Protein AF-A0A4Q3U4L2-F1 (afdb_monomer_lite)

Foldseek 3Di:
DDDDPDDDDPDLDFAWDWDWDWDDDPPDTDTDIDIDGRHDQQDKDKAWPPPDADEAEDQFKGKTWIFIDSDDFPWKFKDWANHTPDTFDDPRTIDIDTCNPPDFAKTWIKMWTHDPNDIDIDDIHIYGHDNDDPPPPDPDPPPDDDDD

Secondary structure (DSSP, 8-state):
-PPPP-PPP----SEEEEEEEEEEETTEEEEEEEEEEE--TT--EEEEEESPSSEEEESS-EEEEEEEESS--SEEEEEETTEEEE---SSSEEEEE--SSSPSEEEEEEEEEEETTEEEEPPPEEEEE--PPP--------S-----

Sequence (1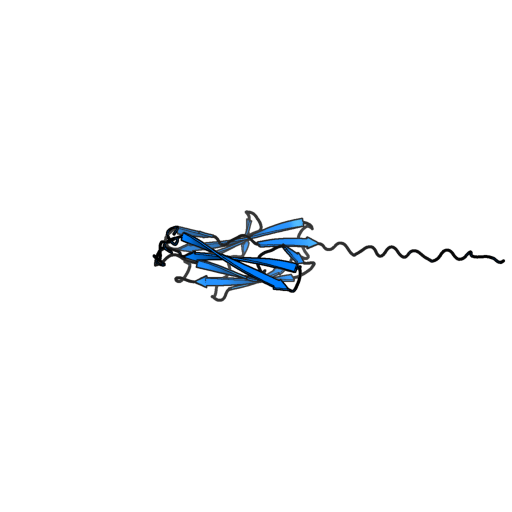48 aa):
MPPLPRHPAPGTEPGAYTLTLQGKSGTVTKQATVSVTVGKAGDLVVNWVVPTPGKAYTRGPLLLQFTVEGGAAEQVEILKDTTVLVKPTGSPYSFTWDTTSEAEGTYQLSIRATRGGAVFTSAPRTVIVDRTAPTVASFLPAKDAVTV

Structure (mmCIF, N/CA/C/O backbone):
data_AF-A0A4Q3U4L2-F1
#
_entry.id   AF-A0A4Q3U4L2-F1
#
loop_
_atom_site.group_PDB
_atom_site.id
_atom_site.type_symbol
_atom_site.label_atom_id
_atom_site.label_alt_id
_atom_site.label_comp_id
_atom_site.label_asym_id
_atom_site.label_entity_id
_atom_site.label_seq_id
_atom_site.pdbx_PDB_ins_code
_atom_site.Cartn_x
_atom_site.Cartn_y
_atom_site.Cartn_z
_atom_site.occupancy
_atom_site.B_iso_or_equiv
_atom_site.auth_seq_id
_atom_site.auth_comp_id
_atom_site.auth_asym_id
_atom_site.auth_atom_id
_atom_site.pdbx_PDB_model_num
ATOM 1 N N . MET A 1 1 ? -44.336 13.887 -22.997 1.00 43.50 1 MET A N 1
ATOM 2 C CA . MET A 1 1 ? -43.385 14.516 -22.057 1.00 43.50 1 MET A CA 1
ATOM 3 C C . MET A 1 1 ? -42.884 13.417 -21.124 1.00 43.50 1 MET A C 1
ATOM 5 O O . MET A 1 1 ? -43.681 12.946 -20.323 1.00 43.50 1 MET A O 1
ATOM 9 N N . PRO A 1 2 ? -41.664 12.882 -21.304 1.00 37.47 2 PRO A N 1
ATOM 10 C CA . PRO A 1 2 ? -41.147 11.839 -20.421 1.00 37.47 2 PRO A CA 1
ATOM 11 C C . PRO A 1 2 ? -40.767 12.448 -19.055 1.00 37.47 2 PRO A C 1
ATOM 13 O O . PRO A 1 2 ? -40.320 13.597 -19.018 1.00 37.47 2 PRO A O 1
ATOM 16 N N . PRO A 1 3 ? -40.962 11.736 -17.932 1.00 33.44 3 PRO A N 1
ATOM 17 C CA . PRO A 1 3 ? -40.615 12.250 -16.612 1.00 33.44 3 PRO A CA 1
ATOM 18 C C . PRO A 1 3 ? -39.092 12.308 -16.419 1.00 33.44 3 PRO A C 1
ATOM 20 O O . PRO A 1 3 ? -38.368 11.381 -16.777 1.00 33.44 3 PRO A O 1
ATOM 23 N N . LEU A 1 4 ? -38.621 13.412 -15.831 1.00 35.78 4 LEU A N 1
ATOM 24 C CA . LEU A 1 4 ? -37.235 13.615 -15.404 1.00 35.78 4 LEU A CA 1
ATOM 25 C C . LEU A 1 4 ? -36.825 12.544 -14.373 1.00 35.78 4 LEU A C 1
ATOM 27 O O . LEU A 1 4 ? -37.591 12.290 -13.435 1.00 35.78 4 LEU A O 1
ATOM 31 N N . PRO A 1 5 ? -35.626 11.942 -14.483 1.00 35.56 5 PRO A N 1
ATOM 32 C CA . PRO A 1 5 ? -35.099 11.081 -13.437 1.00 35.56 5 PRO A CA 1
ATOM 33 C C . PRO A 1 5 ? -34.865 11.920 -12.178 1.00 35.56 5 PRO A C 1
ATOM 35 O O . PRO A 1 5 ? -34.154 12.924 -12.185 1.00 35.56 5 PRO A O 1
ATOM 38 N N . ARG A 1 6 ? -35.517 11.520 -11.087 1.00 39.69 6 ARG A N 1
ATOM 39 C CA . ARG A 1 6 ? -35.332 12.126 -9.770 1.00 39.69 6 ARG A CA 1
ATOM 40 C C . ARG A 1 6 ? -33.927 11.760 -9.296 1.00 39.69 6 ARG A C 1
ATOM 42 O O . ARG A 1 6 ? -33.655 10.587 -9.059 1.00 39.69 6 ARG A O 1
ATOM 49 N N . HIS A 1 7 ? -33.046 12.750 -9.184 1.00 39.03 7 HIS A N 1
ATOM 50 C CA . HIS A 1 7 ? -31.789 12.589 -8.459 1.00 39.03 7 HIS A CA 1
ATOM 51 C C . HIS A 1 7 ? -32.119 12.189 -7.010 1.00 39.03 7 HIS A C 1
ATOM 53 O O . HIS A 1 7 ? -32.885 12.910 -6.361 1.00 39.03 7 HIS A O 1
ATOM 59 N N . PRO A 1 8 ? -31.590 11.069 -6.486 1.00 37.12 8 PRO A N 1
ATOM 60 C CA . PRO A 1 8 ? -31.684 10.791 -5.064 1.00 37.12 8 PRO A CA 1
ATOM 61 C C . PRO A 1 8 ? -30.915 11.883 -4.314 1.00 37.12 8 PRO A C 1
ATOM 63 O O . PRO A 1 8 ? -29.823 12.277 -4.729 1.00 37.12 8 PRO A O 1
ATOM 66 N N . ALA A 1 9 ? -31.498 12.391 -3.228 1.00 36.38 9 ALA A N 1
ATOM 67 C CA . ALA A 1 9 ? -30.796 13.245 -2.276 1.00 36.38 9 ALA A CA 1
ATOM 68 C C . ALA A 1 9 ? -29.493 12.553 -1.818 1.00 36.38 9 ALA A C 1
ATOM 70 O O . ALA A 1 9 ? -29.486 11.323 -1.728 1.00 36.38 9 ALA A O 1
ATOM 71 N N . PRO A 1 10 ? -28.406 13.288 -1.513 1.00 42.16 10 PRO A N 1
ATOM 72 C CA . PRO A 1 10 ? -27.196 12.699 -0.953 1.00 42.16 10 PRO A CA 1
ATOM 73 C C . PRO A 1 10 ? -27.486 12.262 0.489 1.00 42.16 10 PRO A C 1
ATOM 75 O O . PRO A 1 10 ? -27.201 12.969 1.450 1.00 42.16 10 PRO A O 1
ATOM 78 N N . GLY A 1 11 ? -28.138 11.111 0.635 1.00 38.31 11 GLY A N 1
ATOM 79 C CA . GLY A 1 11 ? -28.176 10.366 1.8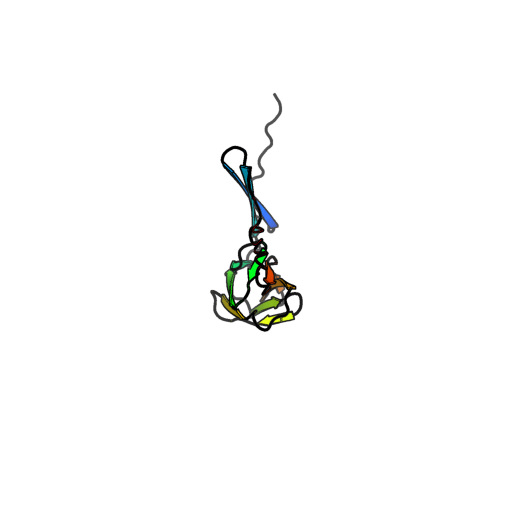77 1.00 38.31 11 GLY A CA 1
ATOM 80 C C . GLY A 1 11 ? -26.783 9.802 2.096 1.00 38.31 11 GLY A C 1
ATOM 81 O O . GLY A 1 11 ? -26.288 9.047 1.265 1.00 38.31 11 GLY A O 1
ATOM 82 N N . THR A 1 12 ? -26.137 10.219 3.179 1.00 47.62 12 THR A N 1
ATOM 83 C CA . THR A 1 12 ? -24.814 9.765 3.618 1.00 47.62 12 THR A CA 1
ATOM 84 C C . THR A 1 12 ? -24.889 8.316 4.103 1.00 47.62 12 THR A C 1
ATOM 86 O O . THR A 1 12 ? -24.672 8.020 5.276 1.00 47.62 12 THR A O 1
ATOM 89 N N . GLU A 1 13 ? -25.266 7.397 3.221 1.00 44.38 13 GLU A N 1
ATOM 90 C CA . GLU A 1 13 ? -25.184 5.975 3.506 1.00 44.38 13 GLU A CA 1
ATOM 91 C C . GLU A 1 13 ? -23.706 5.566 3.444 1.00 44.38 13 GLU A C 1
ATOM 93 O O . GLU A 1 13 ? -23.010 5.923 2.483 1.00 44.38 13 GLU A O 1
ATOM 98 N N . PRO A 1 14 ? -23.185 4.865 4.468 1.00 45.47 14 PRO A N 1
ATOM 99 C CA . PRO A 1 14 ? -21.838 4.315 4.429 1.00 45.47 14 PRO A CA 1
ATOM 100 C C . PRO A 1 14 ? -21.677 3.434 3.189 1.00 45.47 14 PRO A C 1
ATOM 102 O O . PRO A 1 14 ? -22.454 2.504 2.973 1.00 45.47 14 PRO A O 1
ATOM 105 N N . GLY A 1 15 ? -20.689 3.739 2.356 1.00 49.06 15 GLY A N 1
ATOM 106 C CA . GLY A 1 15 ? -20.569 3.117 1.045 1.00 49.06 15 GLY A CA 1
ATOM 107 C C . GLY A 1 15 ? -19.382 3.634 0.245 1.00 49.06 15 GLY A C 1
ATOM 108 O O . GLY A 1 15 ? -18.805 4.684 0.542 1.00 49.06 15 GLY A O 1
ATOM 109 N N . ALA A 1 16 ? -18.991 2.864 -0.768 1.00 47.03 16 ALA A N 1
ATOM 110 C CA . ALA A 1 16 ? -17.984 3.282 -1.730 1.00 47.03 16 ALA A CA 1
ATOM 111 C C . ALA A 1 16 ? -18.644 4.147 -2.812 1.00 47.03 16 ALA A C 1
ATOM 113 O O . ALA A 1 16 ? -19.480 3.669 -3.577 1.00 47.03 16 ALA A O 1
ATOM 114 N N . TYR A 1 17 ? -18.246 5.411 -2.888 1.00 52.38 17 TYR A N 1
ATOM 115 C CA . TYR A 1 17 ? -18.663 6.350 -3.921 1.00 52.38 17 TYR A CA 1
ATOM 116 C C . TYR A 1 17 ? -17.559 6.474 -4.966 1.00 52.38 17 TYR A C 1
ATOM 118 O O . TYR A 1 17 ? -16.384 6.613 -4.634 1.00 52.38 17 TYR A O 1
ATOM 126 N N . THR A 1 18 ? -17.920 6.454 -6.244 1.00 43.47 18 THR A N 1
ATOM 127 C CA . THR A 1 18 ? -16.972 6.688 -7.338 1.00 43.47 18 THR A CA 1
ATOM 128 C C . THR A 1 18 ? -17.272 8.018 -8.004 1.00 43.47 18 THR A C 1
ATOM 130 O O . THR A 1 18 ? -18.343 8.195 -8.583 1.00 43.47 18 THR A O 1
ATOM 133 N N . LEU A 1 19 ? -16.313 8.939 -7.971 1.00 50.56 19 LEU A N 1
ATOM 134 C CA . LEU A 1 19 ? -16.347 10.154 -8.769 1.00 50.56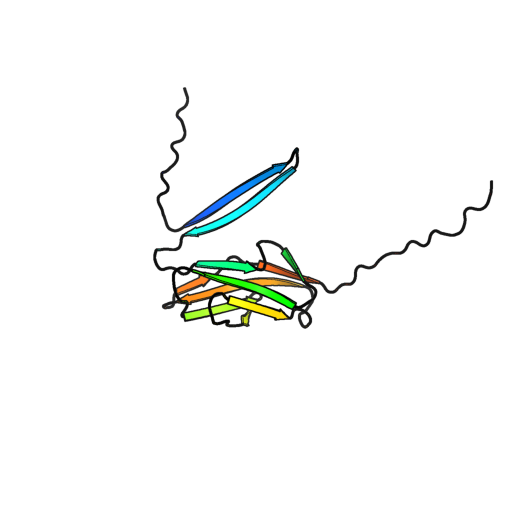 19 LEU A CA 1
ATOM 135 C C . LEU A 1 19 ? -15.577 9.909 -10.069 1.00 50.56 19 LEU A C 1
ATOM 137 O O . LEU A 1 19 ? -14.378 9.622 -10.050 1.00 50.56 19 LEU A O 1
ATOM 141 N N . THR A 1 20 ? -16.260 10.010 -11.205 1.00 46.47 20 THR A N 1
ATOM 142 C CA . THR A 1 20 ? -15.623 9.906 -12.522 1.00 46.47 20 THR A CA 1
ATOM 143 C C . THR A 1 20 ? -15.347 11.304 -13.052 1.00 46.47 20 THR A C 1
ATOM 145 O O . THR A 1 20 ? -16.262 12.025 -13.441 1.00 46.47 20 THR A O 1
ATOM 148 N N . LEU A 1 21 ? -14.075 11.685 -13.095 1.00 46.16 21 LEU A N 1
ATOM 149 C CA . LEU A 1 21 ? -13.630 12.911 -13.741 1.00 46.16 21 LEU A CA 1
ATOM 150 C C . LEU A 1 21 ? -13.285 12.592 -15.195 1.00 46.16 21 LEU A C 1
ATOM 152 O O . LEU A 1 21 ? -12.395 11.788 -15.475 1.00 46.16 21 LEU A O 1
ATOM 156 N N . GLN A 1 22 ? -14.007 13.213 -16.124 1.00 53.56 22 GLN A N 1
ATOM 157 C CA . GLN A 1 22 ? -13.742 13.099 -17.556 1.00 53.56 22 GLN A CA 1
ATOM 158 C C . GLN A 1 22 ? -13.077 14.389 -18.035 1.00 53.56 22 GLN A C 1
ATOM 160 O O . GLN A 1 22 ? -13.725 15.425 -18.163 1.00 53.56 22 GLN A O 1
ATOM 165 N N . GLY A 1 23 ? -11.772 14.333 -18.287 1.00 45.25 23 GLY A N 1
ATOM 166 C CA . GLY A 1 23 ? -11.050 15.409 -18.955 1.00 45.25 23 GLY A CA 1
ATOM 167 C C . GLY A 1 23 ? -11.111 15.192 -20.461 1.00 45.25 23 GLY A C 1
ATOM 168 O O . GLY A 1 23 ? -10.598 14.186 -20.952 1.00 45.25 23 GLY A O 1
ATOM 169 N N . LYS A 1 24 ? -11.728 16.114 -21.201 1.00 43.09 24 LYS A N 1
ATOM 170 C CA . LYS A 1 24 ? -11.736 16.093 -22.667 1.00 43.09 24 LYS A CA 1
ATOM 171 C C . LYS A 1 24 ? -10.881 17.240 -23.199 1.00 43.09 24 LYS A C 1
ATOM 173 O O . LYS A 1 24 ? -11.153 18.394 -22.890 1.00 43.09 24 LYS A O 1
ATOM 178 N N . SER A 1 25 ? -9.874 16.922 -24.010 1.00 42.28 25 SER A N 1
ATOM 179 C CA . SER A 1 25 ? -9.140 17.901 -24.821 1.00 42.28 25 SER A CA 1
ATOM 180 C C . SER A 1 25 ? -9.166 17.431 -26.274 1.00 42.28 25 SER A C 1
ATOM 182 O O . SER A 1 25 ? -8.540 16.431 -26.630 1.00 42.28 25 SER A O 1
ATOM 184 N N . GLY A 1 26 ? -9.981 18.086 -27.105 1.00 63.00 26 GLY A N 1
ATOM 185 C CA . GLY A 1 26 ? -10.256 17.635 -28.474 1.00 63.00 26 GLY A CA 1
ATOM 186 C C . GLY A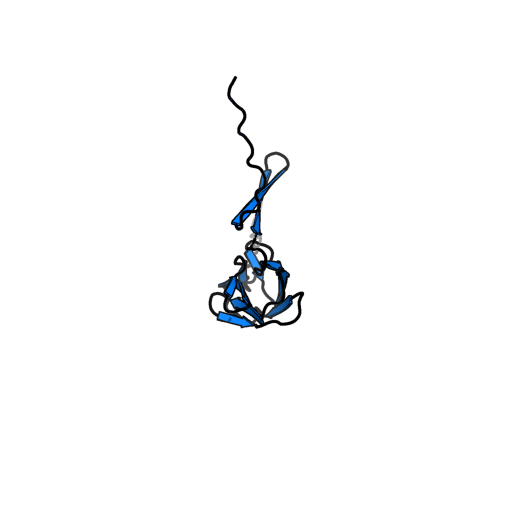 1 26 ? -10.909 16.244 -28.517 1.00 63.00 26 GLY A C 1
ATOM 187 O O . GLY A 1 26 ? -11.935 16.014 -27.873 1.00 63.00 26 GLY A O 1
ATOM 188 N N . THR A 1 27 ? -10.320 15.309 -29.268 1.00 46.72 27 THR A N 1
ATOM 189 C CA . THR A 1 27 ? -10.771 13.902 -29.384 1.00 46.72 27 THR A CA 1
ATOM 190 C C . THR A 1 27 ? -10.269 13.018 -28.234 1.00 46.72 27 THR A C 1
ATOM 192 O O . THR A 1 27 ? -10.725 11.890 -28.062 1.00 46.72 27 THR A O 1
ATOM 195 N N . VAL A 1 28 ? -9.336 13.513 -27.415 1.00 41.94 28 VAL A N 1
ATOM 196 C CA . VAL A 1 28 ? -8.754 12.739 -26.318 1.00 41.94 28 VAL A CA 1
ATOM 197 C C . VAL A 1 28 ? -9.645 12.867 -25.089 1.00 41.94 28 VAL A C 1
ATOM 199 O O . VAL A 1 28 ? -9.791 13.950 -24.519 1.00 41.94 28 VAL A O 1
ATOM 202 N N . THR A 1 29 ? -10.225 11.744 -24.672 1.00 45.28 29 THR A N 1
ATOM 203 C CA . THR A 1 29 ? -11.002 11.639 -23.432 1.00 45.28 29 THR A CA 1
ATOM 204 C C . THR A 1 29 ? -10.161 10.864 -22.429 1.00 45.28 29 THR A C 1
ATOM 206 O O . THR A 1 29 ? -9.825 9.707 -22.672 1.00 45.28 29 THR A O 1
ATOM 209 N N . LYS A 1 30 ? -9.787 11.492 -21.315 1.00 47.94 30 LYS A N 1
ATOM 210 C CA . LYS A 1 30 ? -9.070 10.838 -20.218 1.00 47.94 30 LYS A CA 1
ATOM 211 C C . LYS A 1 30 ? -10.015 10.716 -19.031 1.00 47.94 30 LYS A C 1
ATOM 213 O O . LYS A 1 30 ? -10.608 11.705 -18.607 1.00 47.94 30 LYS A O 1
ATOM 218 N N . GLN A 1 31 ? -10.168 9.501 -18.519 1.00 55.66 31 GLN A N 1
ATOM 219 C CA . GLN A 1 31 ? -10.963 9.235 -17.325 1.00 55.66 31 GLN A CA 1
ATOM 220 C C . GLN A 1 31 ? -10.028 9.099 -16.126 1.00 55.66 31 GLN A C 1
ATOM 222 O O . GLN A 1 31 ? -9.030 8.383 -16.187 1.00 55.66 31 GLN A O 1
ATOM 227 N N . ALA A 1 32 ? -10.351 9.795 -15.045 1.00 44.06 32 ALA A N 1
ATOM 228 C CA . ALA A 1 32 ? -9.790 9.552 -13.729 1.00 44.06 32 ALA A CA 1
ATOM 229 C C . ALA A 1 32 ? -10.941 9.157 -12.804 1.00 44.06 32 ALA A C 1
ATOM 231 O O . ALA A 1 32 ? -11.953 9.854 -12.731 1.00 44.06 32 ALA A O 1
ATOM 232 N N . THR A 1 33 ? -10.808 8.026 -12.120 1.00 39.91 33 THR A N 1
ATOM 233 C CA . THR A 1 33 ? -11.789 7.586 -11.127 1.00 39.91 33 THR A CA 1
ATOM 234 C C . THR A 1 33 ? -11.213 7.833 -9.746 1.00 39.91 33 THR A C 1
ATOM 236 O O . THR A 1 33 ? -10.127 7.352 -9.426 1.00 39.91 33 THR A O 1
ATOM 239 N N . VAL A 1 34 ? -11.942 8.586 -8.931 1.00 49.78 34 VAL A N 1
ATOM 240 C CA . VAL A 1 34 ? -11.636 8.785 -7.516 1.00 49.78 34 VAL A CA 1
ATOM 241 C C . VAL A 1 34 ? -12.661 7.990 -6.723 1.00 49.78 34 VAL A C 1
ATOM 243 O O . VAL A 1 34 ? -13.851 8.291 -6.763 1.00 49.78 34 VAL A O 1
ATOM 246 N N . SER A 1 35 ? -12.215 6.941 -6.040 1.00 47.44 35 SER A N 1
ATOM 247 C CA . SER A 1 35 ? -13.047 6.191 -5.101 1.00 47.44 35 SER A CA 1
ATOM 248 C C . SER A 1 35 ? -12.970 6.848 -3.725 1.00 47.44 35 SER A C 1
ATOM 250 O O . SER A 1 35 ? -11.887 6.932 -3.147 1.00 47.44 35 SER A O 1
ATOM 252 N N . VAL A 1 36 ? -14.109 7.295 -3.207 1.00 52.97 36 VAL A N 1
ATOM 253 C CA . VAL A 1 36 ? -14.274 7.839 -1.859 1.00 52.97 36 VAL A CA 1
ATOM 254 C C . VAL A 1 36 ? -15.084 6.832 -1.058 1.00 52.97 36 VAL A C 1
ATOM 256 O O . VAL A 1 36 ? -16.252 6.598 -1.353 1.00 52.97 36 VAL A O 1
ATOM 259 N N . THR A 1 37 ? -14.480 6.220 -0.047 1.00 50.06 37 THR A N 1
ATOM 260 C CA . THR A 1 37 ? -15.218 5.361 0.883 1.00 50.06 37 THR A CA 1
ATOM 261 C C . THR A 1 37 ? -15.680 6.208 2.055 1.00 50.06 37 THR A C 1
ATOM 263 O O . THR A 1 37 ? -14.856 6.737 2.798 1.00 50.06 37 THR A O 1
ATOM 266 N N . VAL A 1 38 ? -16.994 6.327 2.233 1.00 49.03 38 VAL A N 1
ATOM 267 C CA . VAL A 1 38 ? -17.565 6.888 3.458 1.00 49.03 38 VAL A CA 1
ATOM 268 C C . VAL A 1 38 ? -17.696 5.734 4.444 1.00 49.03 38 VAL A C 1
ATOM 270 O O . VAL A 1 38 ? -18.571 4.881 4.294 1.00 49.03 38 VAL A O 1
ATOM 273 N N . GLY A 1 39 ? -16.773 5.665 5.405 1.00 52.31 39 GLY A N 1
ATOM 274 C CA . GLY A 1 39 ? -16.873 4.729 6.526 1.00 52.31 39 GLY A CA 1
ATOM 275 C C . GLY A 1 39 ? -18.094 5.036 7.397 1.00 52.31 39 GLY A C 1
ATOM 276 O O . GLY A 1 39 ? -18.674 6.123 7.311 1.00 52.31 39 GLY A O 1
ATOM 277 N N . LYS A 1 40 ? -18.500 4.101 8.262 1.00 54.66 40 LYS A N 1
ATOM 278 C CA . LYS A 1 40 ? -19.455 4.442 9.327 1.00 54.66 40 LYS A CA 1
ATOM 279 C C . LYS A 1 40 ? -18.843 5.543 10.194 1.00 54.66 40 LYS A C 1
ATOM 281 O O . LYS A 1 40 ? -17.624 5.637 10.314 1.00 54.66 40 LYS A O 1
ATOM 286 N N . ALA A 1 41 ? -19.671 6.384 10.809 1.00 48.81 41 ALA A N 1
ATOM 287 C CA . ALA A 1 41 ? -19.176 7.402 11.732 1.00 48.81 41 ALA A CA 1
ATOM 288 C C . ALA A 1 41 ? -18.323 6.737 12.836 1.00 48.81 41 ALA A C 1
ATOM 290 O O . ALA A 1 41 ? -18.853 5.993 13.659 1.00 48.81 41 ALA A O 1
ATOM 291 N N . GLY A 1 42 ? -17.005 6.973 12.811 1.00 62.66 42 GLY A N 1
ATOM 292 C CA . GLY A 1 42 ? -16.020 6.358 13.714 1.00 62.66 42 GLY A CA 1
ATOM 293 C C . GLY A 1 42 ? -15.047 5.356 13.070 1.00 62.66 42 GLY A C 1
ATOM 294 O O . GLY A 1 42 ? -14.056 5.000 13.715 1.00 62.66 42 GLY A O 1
ATOM 295 N N . ASP A 1 43 ? -15.280 4.938 11.822 1.00 78.69 43 ASP A N 1
ATOM 296 C CA . ASP A 1 43 ? -14.373 4.069 11.064 1.00 78.69 43 ASP A CA 1
ATOM 297 C C . ASP A 1 43 ? -13.110 4.817 10.620 1.00 78.69 43 ASP A C 1
ATOM 299 O O . ASP A 1 43 ? -13.132 6.025 10.371 1.00 78.69 43 ASP A O 1
ATOM 303 N N . LEU A 1 44 ? -12.005 4.080 10.487 1.00 85.31 44 LEU A N 1
ATOM 304 C CA . LEU A 1 44 ? -10.767 4.635 9.952 1.00 85.31 44 LEU A CA 1
ATOM 305 C C . LEU A 1 44 ? -10.785 4.616 8.425 1.00 85.31 44 LEU A C 1
ATOM 307 O O . LEU A 1 44 ? -11.074 3.593 7.802 1.00 85.31 44 LEU A O 1
ATOM 311 N N . VAL A 1 45 ? -10.404 5.737 7.821 1.00 84.94 45 VAL A N 1
ATOM 312 C CA . VAL A 1 45 ? -10.226 5.866 6.373 1.00 84.94 45 VAL A CA 1
ATOM 313 C C . VAL A 1 45 ? -8.740 5.991 6.084 1.00 84.94 45 VAL A C 1
ATOM 315 O O . VAL A 1 45 ? -8.080 6.908 6.564 1.00 84.94 45 VAL A O 1
ATOM 318 N N . VAL A 1 46 ? -8.201 5.059 5.301 1.00 88.75 46 VAL A N 1
ATOM 319 C CA . VAL A 1 46 ? -6.779 5.045 4.945 1.00 88.75 46 VAL A CA 1
ATOM 320 C C . VAL A 1 46 ? -6.610 5.543 3.517 1.00 88.75 46 VAL A C 1
ATOM 322 O O . VAL A 1 46 ? -7.059 4.890 2.571 1.00 88.75 46 VAL A O 1
ATOM 325 N N . ASN A 1 47 ? -5.942 6.682 3.355 1.00 87.19 47 ASN A N 1
ATOM 326 C CA . ASN A 1 47 ? -5.776 7.337 2.067 1.00 87.19 47 ASN A CA 1
ATOM 327 C C . ASN A 1 47 ? -4.307 7.397 1.644 1.00 87.19 47 ASN A C 1
ATOM 329 O O . ASN A 1 47 ? -3.459 7.959 2.332 1.00 87.19 47 ASN A O 1
ATOM 333 N N . TRP A 1 48 ? -4.010 6.848 0.470 1.00 86.44 48 TRP A N 1
ATOM 334 C CA . TRP A 1 48 ? -2.686 6.953 -0.135 1.00 86.44 48 TRP A CA 1
ATOM 335 C C . TRP A 1 48 ? -2.442 8.360 -0.682 1.00 86.44 48 TRP A C 1
ATOM 337 O O . TRP A 1 48 ? -3.240 8.865 -1.469 1.00 86.44 48 TRP A O 1
ATOM 347 N N . VAL A 1 49 ? -1.281 8.923 -0.359 1.00 88.94 49 VAL A N 1
ATOM 348 C CA . VAL A 1 49 ? -0.745 10.141 -0.982 1.00 88.94 49 VAL A CA 1
ATOM 349 C C . VAL A 1 49 ? 0.271 9.759 -2.064 1.00 88.94 49 VAL A C 1
ATOM 351 O O . VAL A 1 49 ? 0.154 10.204 -3.204 1.00 88.94 49 VAL A O 1
ATOM 354 N N . VAL A 1 50 ? 1.220 8.872 -1.739 1.00 84.31 50 VAL A N 1
ATOM 355 C CA . VAL A 1 50 ? 2.235 8.341 -2.665 1.00 84.31 50 VAL A CA 1
ATOM 356 C C . VAL A 1 50 ? 2.440 6.844 -2.404 1.00 84.31 50 VAL A C 1
ATOM 358 O O . VAL A 1 50 ? 2.623 6.464 -1.249 1.00 84.31 50 VAL A O 1
ATOM 361 N N . PRO A 1 51 ? 2.458 5.984 -3.436 1.00 85.00 51 PRO A N 1
ATOM 362 C CA . PRO A 1 51 ? 2.248 6.296 -4.849 1.00 85.00 51 PRO A CA 1
ATOM 363 C C . PRO A 1 51 ? 0.782 6.628 -5.169 1.00 85.00 51 PRO A C 1
ATOM 365 O O . PRO A 1 51 ? -0.156 6.155 -4.518 1.00 85.00 51 PRO A O 1
ATOM 368 N N . THR A 1 52 ? 0.585 7.450 -6.200 1.00 81.31 52 THR A N 1
ATOM 369 C CA . THR A 1 52 ? -0.748 7.740 -6.737 1.00 81.31 52 THR A CA 1
ATOM 370 C C . THR A 1 52 ? -1.377 6.470 -7.331 1.00 81.31 52 THR A C 1
ATOM 372 O O . THR A 1 52 ? -0.665 5.518 -7.665 1.00 81.31 52 THR A O 1
ATOM 375 N N . PRO A 1 53 ? -2.717 6.404 -7.443 1.00 77.38 53 PRO A N 1
ATOM 376 C CA . PRO A 1 53 ? -3.383 5.259 -8.054 1.00 77.38 53 PRO A CA 1
ATOM 377 C C . PRO A 1 53 ? -2.837 4.958 -9.459 1.00 77.38 53 PRO A C 1
ATOM 379 O O . PRO A 1 53 ? -2.759 5.851 -10.301 1.00 77.38 53 PRO A O 1
ATOM 382 N N . GLY A 1 54 ? -2.497 3.693 -9.716 1.00 75.88 54 GLY A N 1
ATOM 383 C CA . GLY A 1 54 ? -1.941 3.235 -10.990 1.00 75.88 54 GLY A CA 1
ATOM 384 C C . GLY A 1 54 ? -0.708 2.351 -10.808 1.00 75.88 54 GLY A C 1
ATOM 385 O O . GLY A 1 54 ? -0.510 1.753 -9.749 1.00 75.88 54 GLY A O 1
ATOM 386 N N . LYS A 1 55 ? 0.098 2.261 -11.872 1.00 78.69 55 LYS A N 1
ATOM 387 C CA . LYS A 1 55 ? 1.401 1.586 -11.872 1.00 78.69 55 LYS A CA 1
ATOM 388 C C . LYS A 1 55 ? 2.496 2.617 -11.611 1.00 78.69 55 LYS A C 1
ATOM 390 O O . LYS A 1 55 ? 2.645 3.550 -12.398 1.00 78.69 55 LYS A O 1
ATOM 395 N N . ALA A 1 56 ? 3.260 2.435 -10.543 1.00 84.12 56 ALA A N 1
ATOM 396 C CA . ALA A 1 56 ? 4.496 3.171 -10.306 1.00 84.12 56 ALA A CA 1
ATOM 397 C C . ALA A 1 56 ? 5.684 2.317 -10.759 1.00 84.12 56 ALA A C 1
ATOM 399 O O . ALA A 1 56 ? 5.727 1.133 -10.449 1.00 84.12 56 ALA A O 1
ATOM 400 N N . TYR A 1 57 ? 6.640 2.907 -11.469 1.00 84.69 57 TYR A N 1
ATOM 401 C CA . TYR A 1 57 ? 7.877 2.234 -11.866 1.00 84.69 57 TYR A CA 1
ATOM 402 C C . TYR A 1 57 ? 9.017 2.774 -11.016 1.00 84.69 57 TYR A C 1
ATOM 404 O O . TYR A 1 57 ? 9.152 3.990 -10.870 1.00 84.69 57 TYR A O 1
ATOM 412 N N . THR A 1 58 ? 9.828 1.888 -10.451 1.00 85.88 58 THR A N 1
ATOM 413 C CA . THR A 1 58 ? 10.973 2.284 -9.638 1.00 85.88 58 THR A CA 1
ATOM 414 C C . THR A 1 58 ? 12.197 1.429 -9.932 1.00 85.88 58 THR A C 1
ATOM 416 O O . THR A 1 58 ? 12.105 0.243 -10.237 1.00 85.88 58 THR A O 1
ATOM 419 N N . ARG A 1 59 ? 13.356 2.071 -9.801 1.00 82.31 59 ARG A N 1
ATOM 420 C CA . ARG A 1 59 ? 14.693 1.471 -9.897 1.00 82.31 59 ARG A CA 1
ATOM 421 C C . ARG A 1 59 ? 15.539 1.748 -8.648 1.00 82.31 59 ARG A C 1
ATOM 423 O O . ARG A 1 59 ? 16.749 1.556 -8.669 1.00 82.31 59 ARG A O 1
ATOM 430 N N . GLY A 1 60 ? 14.921 2.294 -7.600 1.00 82.75 60 GLY A N 1
ATOM 431 C CA . GLY A 1 60 ? 15.595 2.861 -6.436 1.00 82.75 60 GLY A CA 1
ATOM 432 C C . GLY A 1 60 ? 14.629 3.141 -5.280 1.00 82.75 60 GLY A C 1
ATOM 433 O O . GLY A 1 60 ? 13.490 2.677 -5.312 1.00 82.75 60 GLY A O 1
ATOM 434 N N . PRO A 1 61 ? 15.051 3.901 -4.258 1.00 87.94 61 PRO A N 1
ATOM 435 C CA . PRO A 1 61 ? 14.205 4.177 -3.104 1.00 87.94 61 PRO A CA 1
ATOM 436 C C . PRO A 1 61 ? 12.882 4.831 -3.526 1.00 87.94 61 PRO A C 1
ATOM 438 O O . PRO A 1 61 ? 12.872 5.862 -4.202 1.00 87.94 61 PRO A O 1
ATOM 441 N N . LEU A 1 62 ? 11.768 4.227 -3.115 1.00 90.31 62 LEU A N 1
ATOM 442 C CA . LEU A 1 62 ? 10.417 4.709 -3.373 1.00 90.31 62 LEU A CA 1
ATOM 443 C C . LEU A 1 62 ? 9.816 5.270 -2.084 1.00 90.31 62 LEU A C 1
ATOM 445 O O . LEU A 1 62 ? 9.670 4.564 -1.087 1.00 90.31 62 LEU A O 1
ATOM 449 N N . LEU A 1 63 ? 9.431 6.543 -2.118 1.00 90.44 63 LEU A N 1
ATOM 450 C CA . LEU A 1 63 ? 8.715 7.176 -1.018 1.00 90.44 63 LEU A CA 1
ATOM 451 C C . LEU A 1 63 ? 7.256 6.702 -0.988 1.00 90.44 63 LEU A C 1
ATOM 453 O O . LEU A 1 63 ? 6.539 6.806 -1.981 1.00 90.44 63 LEU A O 1
ATOM 457 N N . LEU A 1 64 ? 6.816 6.231 0.172 1.00 92.31 64 LEU A N 1
ATOM 458 C CA . LEU A 1 64 ? 5.445 5.860 0.488 1.00 92.31 64 LEU A CA 1
ATOM 459 C C . LEU A 1 64 ? 4.882 6.878 1.480 1.00 92.31 64 LEU A C 1
ATOM 461 O O . LEU A 1 64 ? 5.468 7.115 2.536 1.00 92.31 64 LEU A O 1
ATOM 465 N N . GLN A 1 65 ? 3.746 7.478 1.144 1.00 90.19 65 GLN A N 1
ATOM 466 C CA . GLN A 1 65 ? 3.057 8.457 1.980 1.00 90.19 65 GLN A CA 1
ATOM 467 C C . GLN A 1 65 ? 1.565 8.179 2.005 1.00 90.19 65 GLN A C 1
ATOM 469 O O . GLN A 1 65 ? 0.957 7.888 0.972 1.00 90.19 65 GLN A O 1
ATOM 474 N N . PHE A 1 66 ? 0.962 8.306 3.179 1.00 90.19 66 PHE A N 1
ATOM 475 C CA . PHE A 1 66 ? -0.467 8.103 3.364 1.00 90.19 66 PHE A CA 1
ATOM 476 C C . PHE A 1 66 ? -0.963 8.776 4.644 1.00 90.19 66 PHE A C 1
ATOM 478 O O . PHE A 1 66 ? -0.190 9.091 5.553 1.00 90.19 66 PHE A O 1
ATOM 485 N N . THR A 1 67 ? -2.272 8.970 4.720 1.00 89.44 67 THR A N 1
ATOM 486 C CA . THR A 1 67 ? -2.971 9.469 5.902 1.00 89.44 67 THR A CA 1
ATOM 487 C C . THR A 1 67 ? -3.958 8.426 6.406 1.00 89.44 67 THR A C 1
ATOM 489 O O . THR A 1 67 ? -4.482 7.608 5.647 1.00 89.44 67 THR A O 1
ATOM 492 N N . VAL A 1 68 ? -4.185 8.440 7.717 1.00 89.62 68 VAL A N 1
ATOM 493 C CA . VAL A 1 68 ? -5.289 7.721 8.352 1.00 89.62 68 VAL A CA 1
ATOM 494 C C . VAL A 1 68 ? -6.188 8.776 8.981 1.00 89.62 68 VAL A C 1
ATOM 496 O O . VAL A 1 68 ? -5.742 9.558 9.819 1.00 89.62 68 VAL A O 1
ATOM 499 N N . GLU A 1 69 ? -7.431 8.821 8.528 1.00 86.44 69 GLU A N 1
ATOM 500 C CA . GLU A 1 69 ? -8.464 9.768 8.941 1.00 86.44 69 GLU A CA 1
ATOM 501 C C . GLU A 1 69 ? -9.567 9.031 9.716 1.00 86.44 69 GLU A C 1
ATOM 503 O O . GLU A 1 69 ? -9.648 7.803 9.683 1.00 86.44 69 GLU A O 1
ATOM 508 N N . GLY A 1 70 ? -10.411 9.762 10.450 1.00 77.88 70 GLY A N 1
ATOM 509 C CA . GLY A 1 70 ? -11.475 9.166 11.280 1.00 77.88 70 GLY A CA 1
ATOM 510 C C . GLY A 1 70 ? -11.051 8.773 12.706 1.00 77.88 70 GLY A C 1
ATOM 511 O O . GLY A 1 70 ? -11.872 8.303 13.495 1.00 77.88 70 GLY A O 1
ATOM 512 N N . GLY A 1 71 ? -9.788 9.008 13.078 1.00 81.50 71 GLY A N 1
ATOM 513 C CA . GLY A 1 71 ? -9.274 8.824 14.438 1.00 81.50 71 GLY A CA 1
ATOM 514 C C . GLY A 1 71 ? -7.851 8.270 14.478 1.00 81.50 71 GLY A C 1
ATOM 515 O O . GLY A 1 71 ? -7.162 8.216 13.463 1.00 81.50 71 GLY A O 1
ATOM 516 N N . ALA A 1 72 ? -7.416 7.850 15.669 1.00 83.06 72 ALA A N 1
ATOM 517 C CA . ALA A 1 72 ? -6.140 7.166 15.854 1.00 83.06 72 ALA A CA 1
ATOM 518 C C . ALA A 1 72 ? -6.298 5.655 15.625 1.00 83.06 72 ALA A C 1
ATOM 520 O O . ALA A 1 72 ? -7.162 5.015 16.230 1.00 83.06 72 ALA A O 1
ATOM 521 N N . ALA A 1 73 ? -5.447 5.097 14.767 1.00 88.12 73 ALA A N 1
ATOM 522 C CA . ALA A 1 73 ? -5.257 3.656 14.658 1.00 88.12 73 ALA A CA 1
ATOM 523 C C . ALA A 1 73 ? -4.402 3.146 15.825 1.00 88.12 73 ALA A C 1
ATOM 525 O O . ALA A 1 73 ? -3.438 3.800 16.219 1.00 88.12 73 ALA A O 1
ATOM 526 N N . GLU A 1 74 ? -4.725 1.964 16.344 1.00 90.38 74 GLU A N 1
ATOM 527 C CA . GLU A 1 74 ? -3.902 1.267 17.343 1.00 90.38 74 GLU A CA 1
ATOM 528 C C . GLU A 1 74 ? -2.663 0.651 16.688 1.00 90.38 74 GLU A C 1
ATOM 530 O O . GLU A 1 74 ? -1.579 0.641 17.268 1.00 90.38 74 GLU A O 1
ATOM 535 N N . GLN A 1 75 ? -2.814 0.168 15.453 1.00 91.25 75 GLN A N 1
ATOM 536 C CA . GLN A 1 75 ? -1.726 -0.390 14.660 1.00 91.25 75 GLN A CA 1
ATOM 537 C C . GLN A 1 75 ? -1.899 -0.014 13.194 1.00 91.25 75 GLN A C 1
ATOM 539 O O . GLN A 1 75 ? -3.007 -0.051 12.663 1.00 91.25 75 GLN A O 1
ATOM 544 N N . VAL A 1 76 ? -0.789 0.323 12.540 1.00 94.31 76 VAL A N 1
ATOM 545 C CA . VAL A 1 76 ? -0.727 0.604 11.105 1.00 94.31 76 VAL A CA 1
ATOM 546 C C . VAL A 1 76 ? 0.398 -0.215 10.495 1.00 94.31 76 VAL A C 1
ATOM 548 O O . VAL A 1 76 ? 1.493 -0.292 11.049 1.00 94.31 76 VAL A O 1
ATOM 551 N N . GLU A 1 77 ? 0.123 -0.839 9.358 1.00 95.31 77 GLU A N 1
ATOM 552 C CA . GLU A 1 77 ? 1.045 -1.722 8.654 1.00 95.31 77 GLU A CA 1
ATOM 553 C C . GLU A 1 77 ? 0.996 -1.428 7.160 1.00 95.31 77 GLU A C 1
ATOM 555 O O . GLU A 1 77 ? -0.080 -1.381 6.566 1.00 95.31 77 GLU A O 1
ATOM 560 N N . ILE A 1 78 ? 2.165 -1.268 6.546 1.00 95.00 78 ILE A N 1
ATOM 561 C CA . ILE A 1 78 ? 2.304 -1.306 5.091 1.00 95.00 78 ILE A CA 1
ATOM 562 C C . ILE A 1 78 ? 2.571 -2.762 4.720 1.00 95.00 78 ILE A C 1
ATOM 564 O O . ILE A 1 78 ? 3.522 -3.362 5.224 1.00 95.00 78 ILE A O 1
ATOM 568 N N . LEU A 1 79 ? 1.743 -3.336 3.856 1.00 95.19 79 LEU A N 1
ATOM 569 C CA . LEU A 1 79 ? 1.925 -4.675 3.313 1.00 95.19 79 LEU A CA 1
ATOM 570 C C . LEU A 1 79 ? 2.497 -4.594 1.901 1.00 95.19 79 LEU A C 1
ATOM 572 O O . LEU A 1 79 ? 2.039 -3.789 1.091 1.00 95.19 79 LEU A O 1
ATOM 576 N N . LYS A 1 80 ? 3.465 -5.465 1.622 1.00 94.06 80 LYS A N 1
ATOM 577 C CA . LYS A 1 80 ? 3.950 -5.817 0.290 1.00 94.06 80 LYS A CA 1
ATOM 578 C C . LYS A 1 80 ? 3.401 -7.201 -0.046 1.00 94.06 80 LYS A C 1
ATOM 580 O O . LYS A 1 80 ? 3.769 -8.189 0.589 1.00 94.06 80 LYS A O 1
ATOM 585 N N . ASP A 1 81 ? 2.485 -7.238 -1.001 1.00 91.94 81 ASP A N 1
ATOM 586 C CA . ASP A 1 81 ? 1.629 -8.369 -1.344 1.00 91.94 81 ASP A CA 1
ATOM 587 C C . ASP A 1 81 ? 0.846 -8.861 -0.119 1.00 91.94 81 ASP A C 1
ATOM 589 O O . ASP A 1 81 ? -0.149 -8.251 0.273 1.00 91.94 81 ASP A O 1
ATOM 593 N N . THR A 1 82 ? 1.318 -9.924 0.531 1.00 89.75 82 THR A N 1
ATOM 594 C CA . THR A 1 82 ? 0.730 -10.490 1.756 1.00 89.75 82 THR A CA 1
ATOM 595 C C . THR A 1 82 ? 1.621 -10.328 2.986 1.00 89.75 82 THR A C 1
ATOM 597 O O . THR A 1 82 ? 1.221 -10.690 4.092 1.00 89.75 82 THR A O 1
ATOM 600 N N . THR A 1 83 ? 2.833 -9.802 2.815 1.00 92.88 83 THR A N 1
ATOM 601 C CA . THR A 1 83 ? 3.851 -9.708 3.864 1.00 92.88 83 THR A CA 1
ATOM 602 C C . THR A 1 83 ? 3.895 -8.296 4.425 1.00 92.88 83 THR A C 1
ATOM 604 O O . THR A 1 83 ? 3.842 -7.319 3.682 1.00 92.88 83 THR A O 1
ATOM 607 N N . VAL A 1 84 ? 4.020 -8.160 5.745 1.00 94.75 84 VAL A N 1
ATOM 608 C CA . VAL A 1 84 ? 4.206 -6.845 6.371 1.00 94.75 84 VAL A CA 1
ATOM 609 C C . VAL A 1 84 ? 5.592 -6.319 6.008 1.00 94.75 84 VAL A C 1
ATOM 611 O O . VAL A 1 84 ? 6.599 -6.930 6.355 1.00 94.75 84 VAL A O 1
ATOM 614 N N . LEU A 1 85 ? 5.631 -5.184 5.315 1.00 93.62 85 LEU A N 1
ATOM 615 C CA . LEU A 1 85 ? 6.861 -4.483 4.964 1.00 93.62 85 LEU A CA 1
ATOM 616 C C . LEU A 1 85 ? 7.378 -3.675 6.158 1.00 93.62 85 LEU A C 1
ATOM 618 O O . LEU A 1 85 ? 8.555 -3.743 6.494 1.00 93.62 85 LEU A O 1
ATOM 622 N N . VAL A 1 86 ? 6.494 -2.908 6.804 1.00 94.56 86 VAL A N 1
ATOM 623 C CA . VAL A 1 86 ? 6.835 -2.052 7.949 1.00 94.56 86 VAL A CA 1
ATOM 624 C C . VAL A 1 86 ? 5.585 -1.685 8.752 1.00 94.56 86 VAL A C 1
ATOM 626 O O . VAL A 1 86 ? 4.473 -1.681 8.221 1.00 94.56 86 VAL A O 1
ATOM 629 N N . LYS A 1 87 ? 5.770 -1.347 10.034 1.00 94.44 87 LYS A N 1
ATOM 630 C CA . LYS A 1 87 ? 4.725 -0.831 10.931 1.00 94.44 87 LYS A CA 1
ATOM 631 C C . LYS A 1 87 ? 5.013 0.630 11.305 1.00 94.44 87 LYS A C 1
ATOM 633 O O . LYS A 1 87 ? 5.657 0.869 12.327 1.00 94.44 87 LYS A O 1
ATOM 638 N N . PRO A 1 88 ? 4.652 1.606 10.455 1.00 91.81 88 PRO A N 1
ATOM 639 C CA . PRO A 1 88 ? 5.021 2.995 10.685 1.00 91.81 88 PRO A CA 1
ATOM 640 C C . PRO A 1 88 ? 4.181 3.618 11.809 1.00 91.81 88 PRO A C 1
ATOM 642 O O . PRO A 1 88 ? 3.028 3.246 12.033 1.00 91.81 88 PRO A O 1
ATOM 645 N N . THR A 1 89 ? 4.753 4.604 12.495 1.00 88.38 89 THR A N 1
ATOM 646 C CA . THR A 1 89 ? 4.095 5.391 13.546 1.00 88.38 89 THR A CA 1
ATOM 647 C C . THR A 1 89 ? 4.262 6.884 13.257 1.00 88.38 89 THR A C 1
ATOM 649 O O . THR A 1 89 ? 5.181 7.280 12.545 1.00 88.38 89 THR A O 1
ATOM 652 N N . GLY A 1 90 ? 3.362 7.714 13.793 1.00 81.62 90 GLY A N 1
ATOM 653 C CA . GLY A 1 90 ? 3.350 9.161 13.547 1.00 81.62 90 GLY A CA 1
ATOM 654 C C . GLY A 1 90 ? 2.592 9.533 12.271 1.00 81.62 90 GLY A C 1
ATOM 655 O O . GLY A 1 90 ? 3.051 9.275 11.164 1.00 81.62 90 GLY A O 1
ATOM 656 N N . SER A 1 91 ? 1.413 10.140 12.437 1.00 82.81 91 SER A N 1
ATOM 657 C CA . SER A 1 91 ? 0.634 10.711 11.332 1.00 82.81 91 SER A CA 1
ATOM 658 C C . SER A 1 91 ? 1.072 12.166 11.095 1.00 82.81 91 SER A C 1
ATOM 660 O O . SER A 1 91 ? 1.182 12.901 12.082 1.00 82.81 91 SER A O 1
ATOM 662 N N . PRO A 1 92 ? 1.297 12.618 9.845 1.00 85.38 92 PRO A N 1
ATOM 663 C CA . PRO A 1 92 ? 1.180 11.879 8.582 1.00 85.38 92 PRO A CA 1
ATOM 664 C C . PRO A 1 92 ? 2.302 10.849 8.381 1.00 85.38 92 PRO A C 1
ATOM 666 O O . PRO A 1 92 ? 3.463 11.107 8.696 1.00 85.38 92 PRO A O 1
ATOM 669 N N . TYR A 1 93 ? 1.958 9.692 7.811 1.00 90.75 93 TYR A N 1
ATOM 670 C CA . TYR A 1 93 ? 2.889 8.574 7.678 1.00 90.75 93 TYR A CA 1
ATOM 671 C C . TYR A 1 93 ? 3.772 8.746 6.443 1.00 90.75 93 TYR A C 1
ATOM 673 O O . TYR A 1 93 ? 3.279 8.954 5.331 1.00 90.75 93 TYR A O 1
ATOM 681 N N . SER A 1 94 ? 5.084 8.605 6.633 1.00 91.62 94 SER A N 1
ATOM 682 C CA . SER A 1 94 ? 6.058 8.567 5.543 1.00 91.62 94 SER A CA 1
ATOM 683 C C . SER A 1 94 ? 7.080 7.457 5.763 1.00 91.62 94 SER A C 1
ATOM 685 O O . SER A 1 94 ? 7.568 7.251 6.873 1.00 91.62 94 SER A O 1
ATOM 687 N N . PHE A 1 95 ? 7.377 6.712 4.703 1.00 92.62 95 PHE A N 1
ATOM 688 C CA . PHE A 1 95 ? 8.358 5.635 4.720 1.00 92.62 95 PHE A CA 1
ATOM 689 C C . PHE A 1 95 ? 9.039 5.527 3.360 1.00 92.62 95 PHE A C 1
ATOM 691 O O . PHE A 1 95 ? 8.368 5.516 2.333 1.00 92.62 95 PHE A O 1
ATOM 698 N N . THR A 1 96 ? 10.361 5.405 3.346 1.00 92.94 96 THR A N 1
ATOM 699 C CA . THR A 1 96 ? 11.116 5.168 2.112 1.00 92.94 96 THR A CA 1
ATOM 700 C C . THR A 1 96 ? 11.415 3.681 1.991 1.00 92.94 96 THR A C 1
ATOM 702 O O . THR A 1 96 ? 12.191 3.138 2.773 1.00 92.94 96 THR A O 1
ATOM 705 N N . TRP A 1 97 ? 10.805 3.024 1.006 1.00 92.38 97 TRP A N 1
ATOM 706 C CA . TRP A 1 97 ? 11.068 1.625 0.690 1.00 92.38 97 TRP A CA 1
ATOM 707 C C . TRP A 1 97 ? 12.253 1.516 -0.270 1.00 92.38 97 TRP A C 1
ATOM 709 O O . TRP A 1 97 ? 12.198 2.020 -1.392 1.00 92.38 97 TRP A O 1
ATOM 719 N N . ASP A 1 98 ? 13.328 0.859 0.163 1.00 90.62 98 ASP A N 1
ATOM 720 C CA . ASP A 1 98 ? 14.476 0.581 -0.696 1.00 90.62 98 ASP A CA 1
ATOM 721 C C . ASP A 1 98 ? 14.204 -0.623 -1.610 1.00 90.62 98 ASP A C 1
ATOM 723 O O . ASP A 1 98 ? 14.297 -1.777 -1.193 1.00 90.62 98 ASP A O 1
ATOM 727 N N . THR A 1 99 ? 13.875 -0.353 -2.875 1.00 87.56 99 THR A N 1
ATOM 728 C CA . THR A 1 99 ? 13.613 -1.404 -3.867 1.00 87.56 99 THR A CA 1
ATOM 729 C C . THR A 1 99 ? 14.870 -1.890 -4.587 1.00 87.56 99 THR A C 1
ATOM 731 O O . THR A 1 99 ? 14.765 -2.704 -5.502 1.00 87.56 99 THR A O 1
ATOM 734 N N . THR A 1 100 ? 16.063 -1.391 -4.243 1.00 83.56 100 THR A N 1
ATOM 735 C CA . THR A 1 100 ? 17.309 -1.801 -4.919 1.00 83.56 100 THR A CA 1
ATOM 736 C C . THR A 1 100 ? 17.711 -3.234 -4.580 1.00 83.56 100 THR A C 1
ATOM 738 O O . THR A 1 100 ? 18.265 -3.934 -5.427 1.00 83.56 100 THR A O 1
ATOM 741 N N . SER A 1 101 ? 17.375 -3.680 -3.368 1.00 83.38 101 SER A N 1
ATOM 742 C CA . SER A 1 101 ? 17.622 -5.041 -2.874 1.00 83.38 101 SER A CA 1
ATOM 743 C C . SER A 1 101 ? 16.477 -6.013 -3.181 1.00 83.38 101 SER A C 1
ATOM 745 O O . SER A 1 101 ? 16.575 -7.202 -2.888 1.00 83.38 101 SER A O 1
ATOM 747 N N . GLU A 1 102 ? 15.382 -5.519 -3.759 1.00 85.94 102 GLU A N 1
ATOM 748 C CA . GLU A 1 102 ? 14.218 -6.326 -4.117 1.00 85.94 102 GLU A CA 1
ATOM 749 C C . GLU A 1 102 ? 14.417 -6.993 -5.484 1.00 85.94 102 GLU A C 1
ATOM 751 O O . GLU A 1 102 ? 15.143 -6.501 -6.364 1.00 85.94 102 GLU A O 1
ATOM 756 N N . ALA A 1 103 ? 13.756 -8.137 -5.664 1.00 86.56 103 ALA A N 1
ATOM 757 C CA . ALA A 1 103 ? 13.705 -8.790 -6.962 1.00 86.56 103 ALA A CA 1
ATOM 758 C C . ALA A 1 103 ? 12.978 -7.889 -7.973 1.00 86.56 103 ALA A C 1
ATOM 760 O O . ALA A 1 103 ? 12.075 -7.126 -7.630 1.00 86.56 103 ALA A O 1
ATOM 761 N N . GLU A 1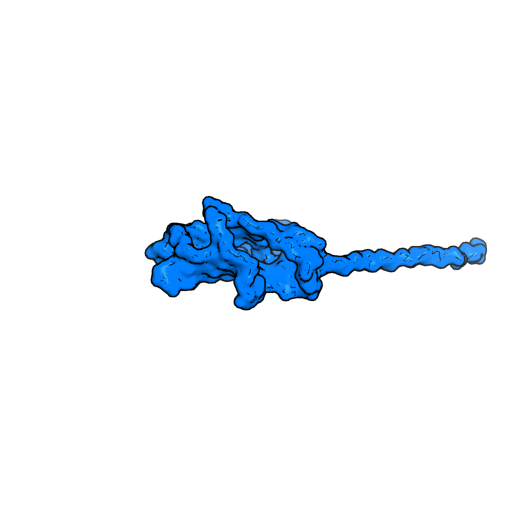 104 ? 13.382 -7.961 -9.236 1.00 86.88 104 GLU A N 1
ATOM 762 C CA . GLU A 1 104 ? 12.615 -7.306 -10.292 1.00 86.88 104 GLU A CA 1
ATOM 763 C C . GLU A 1 104 ? 11.257 -7.994 -10.424 1.00 86.88 104 GLU A C 1
ATOM 765 O O . GLU A 1 104 ? 11.156 -9.224 -10.384 1.00 86.88 104 GLU A O 1
ATOM 770 N N . GLY A 1 105 ? 10.195 -7.203 -10.539 1.00 88.69 105 GLY A N 1
ATOM 771 C CA . GLY A 1 105 ? 8.847 -7.742 -10.502 1.00 88.69 105 GLY A CA 1
ATOM 772 C C . GLY A 1 105 ? 7.774 -6.709 -10.210 1.00 88.69 105 GLY A C 1
ATOM 773 O O . GLY A 1 105 ? 8.024 -5.510 -10.091 1.00 88.69 105 GLY A O 1
ATOM 774 N N . THR A 1 106 ? 6.541 -7.198 -10.122 1.00 90.75 106 THR A N 1
ATOM 775 C CA . THR A 1 106 ? 5.374 -6.394 -9.751 1.00 90.75 106 THR A CA 1
ATOM 776 C C . THR A 1 106 ? 4.970 -6.720 -8.322 1.00 90.75 106 THR A C 1
ATOM 778 O O . THR A 1 106 ? 4.750 -7.883 -8.004 1.00 90.75 106 THR A O 1
ATOM 781 N N . TYR A 1 107 ? 4.814 -5.686 -7.504 1.00 92.50 107 TYR A N 1
ATOM 782 C CA . TYR A 1 107 ? 4.422 -5.760 -6.103 1.00 92.50 107 TYR A CA 1
ATOM 783 C C . TYR A 1 107 ? 3.119 -4.994 -5.871 1.00 92.50 107 TYR A C 1
ATOM 785 O O . TYR A 1 107 ? 2.918 -3.904 -6.422 1.00 92.50 107 TYR A O 1
ATOM 793 N N . GLN A 1 108 ? 2.234 -5.537 -5.038 1.00 93.12 108 GLN A N 1
ATOM 794 C CA . GLN A 1 108 ? 1.030 -4.852 -4.571 1.00 93.12 108 GLN A CA 1
ATOM 795 C C . GLN A 1 108 ? 1.256 -4.284 -3.173 1.00 93.12 108 GLN A C 1
ATOM 797 O O . GLN A 1 108 ? 1.400 -5.021 -2.206 1.00 93.12 108 GLN A O 1
ATOM 802 N N . LEU A 1 109 ? 1.249 -2.963 -3.041 1.00 93.81 109 LEU A N 1
ATOM 803 C CA . LEU A 1 109 ? 1.304 -2.296 -1.748 1.00 93.81 109 LEU A CA 1
ATOM 804 C C . LEU A 1 109 ? -0.107 -2.017 -1.237 1.00 93.81 109 LEU A C 1
ATOM 806 O O . LEU A 1 109 ? -0.932 -1.433 -1.940 1.00 93.81 109 LEU A O 1
ATOM 810 N N . SER A 1 110 ? -0.383 -2.392 0.004 1.00 92.75 110 SER A N 1
ATOM 811 C CA . SER A 1 110 ? -1.624 -2.043 0.699 1.00 92.75 110 SER A CA 1
ATOM 812 C C . SER A 1 110 ? -1.320 -1.588 2.118 1.00 92.75 110 SER A C 1
ATOM 814 O O . SER A 1 110 ? -0.226 -1.809 2.632 1.00 92.75 110 SER A O 1
ATOM 816 N N . ILE A 1 111 ? -2.262 -0.892 2.743 1.00 93.62 111 ILE A N 1
ATOM 817 C CA . ILE A 1 111 ? -2.104 -0.405 4.112 1.00 93.62 111 ILE A CA 1
ATOM 818 C C . ILE A 1 111 ? -3.229 -0.974 4.937 1.00 93.62 111 ILE A C 1
ATOM 820 O O . ILE A 1 111 ? -4.390 -0.900 4.538 1.00 93.62 111 ILE A O 1
ATOM 824 N N . ARG A 1 112 ? -2.876 -1.515 6.093 1.00 93.38 112 ARG A N 1
ATOM 825 C CA . ARG A 1 112 ? -3.808 -2.041 7.074 1.00 93.38 112 ARG A CA 1
ATOM 826 C C . ARG A 1 112 ? -3.716 -1.213 8.342 1.00 93.38 112 ARG A C 1
ATOM 828 O O . ARG A 1 112 ? -2.651 -1.126 8.943 1.00 93.38 112 ARG A O 1
ATOM 835 N N . ALA A 1 113 ? -4.833 -0.624 8.739 1.00 92.25 113 ALA A N 1
ATOM 836 C CA . ALA A 1 113 ? -5.002 0.026 10.026 1.00 92.25 113 ALA A CA 1
ATOM 837 C C . ALA A 1 113 ? -5.957 -0.804 10.891 1.00 92.25 113 ALA A C 1
ATOM 839 O O . ALA A 1 113 ? -6.985 -1.272 10.404 1.00 92.25 113 ALA A O 1
ATOM 840 N N . THR A 1 114 ? -5.633 -0.974 12.167 1.00 90.88 114 THR A N 1
ATOM 841 C CA . THR A 1 114 ? -6.448 -1.726 13.129 1.00 90.88 114 THR A CA 1
ATOM 842 C C . THR A 1 114 ? -6.864 -0.813 14.274 1.00 90.88 114 THR A C 1
ATOM 844 O O . THR A 1 114 ? -6.057 -0.012 14.754 1.00 90.88 114 THR A O 1
ATOM 847 N N . ARG A 1 115 ? -8.120 -0.926 14.711 1.00 88.94 115 ARG A N 1
ATOM 848 C CA . ARG A 1 115 ? -8.661 -0.210 15.875 1.00 88.94 115 ARG A CA 1
ATOM 849 C C . ARG A 1 115 ? -9.783 -1.014 16.517 1.00 88.94 115 ARG A C 1
ATOM 851 O O . ARG A 1 115 ? -10.714 -1.405 15.817 1.00 88.94 115 ARG A O 1
ATOM 858 N N . GLY A 1 116 ? -9.722 -1.255 17.825 1.00 86.38 116 GLY A N 1
ATOM 859 C CA . GLY A 1 116 ? -10.764 -1.977 18.560 1.00 86.38 116 GLY A CA 1
ATOM 860 C C . GLY A 1 116 ? -11.057 -3.372 17.994 1.00 86.38 116 GLY A C 1
ATOM 861 O O . GLY A 1 116 ? -12.200 -3.816 18.024 1.00 86.38 116 GLY A O 1
ATOM 862 N N . GLY A 1 117 ? -10.053 -4.029 17.402 1.00 84.94 117 GLY A N 1
ATOM 863 C CA . GLY A 1 117 ? -10.195 -5.321 16.716 1.00 84.94 117 GLY A CA 1
ATOM 864 C C . GLY A 1 117 ? -10.768 -5.262 15.291 1.00 84.94 117 GLY A C 1
ATOM 865 O O . GLY A 1 117 ? -10.750 -6.277 14.598 1.00 84.94 117 GLY A O 1
ATOM 866 N N . ALA A 1 118 ? -11.229 -4.101 14.818 1.00 86.31 118 ALA A N 1
ATOM 867 C CA . ALA A 1 118 ? -11.641 -3.902 13.431 1.00 86.31 118 ALA A CA 1
ATOM 868 C C . ALA A 1 118 ? -10.433 -3.600 12.534 1.00 86.31 118 ALA A C 1
ATOM 870 O O . ALA A 1 118 ? -9.507 -2.893 12.940 1.00 86.31 118 ALA A O 1
ATOM 871 N N . VAL A 1 119 ? -10.462 -4.121 11.306 1.00 89.50 119 VAL A N 1
ATOM 872 C CA . VAL A 1 119 ? -9.392 -3.975 10.314 1.00 89.50 119 VAL A CA 1
ATOM 873 C C . VAL A 1 119 ? -9.885 -3.129 9.143 1.00 89.50 119 VAL A C 1
ATOM 875 O O . VAL A 1 119 ? -10.890 -3.453 8.515 1.00 89.50 119 VAL A O 1
ATOM 878 N N . PHE A 1 120 ? -9.137 -2.077 8.825 1.00 88.75 120 PHE A N 1
ATOM 879 C CA . PHE A 1 120 ? -9.392 -1.147 7.731 1.00 88.75 120 PHE A CA 1
ATOM 880 C C . PHE A 1 120 ? -8.245 -1.232 6.728 1.00 88.75 120 PHE A C 1
ATOM 882 O O . PHE A 1 120 ? -7.084 -1.016 7.080 1.00 88.75 120 PHE A O 1
ATOM 889 N N . THR A 1 121 ? -8.554 -1.562 5.476 1.00 89.75 121 THR A N 1
ATOM 890 C CA . THR A 1 121 ? -7.547 -1.747 4.424 1.00 89.75 121 THR A CA 1
ATOM 891 C C . THR A 1 121 ? -7.715 -0.705 3.325 1.00 89.75 121 THR A C 1
ATOM 893 O O . THR A 1 121 ? -8.832 -0.416 2.901 1.00 89.75 121 THR A O 1
ATOM 896 N N . SER A 1 122 ? -6.605 -0.130 2.863 1.00 89.31 122 SER A N 1
ATOM 897 C CA . SER A 1 122 ? -6.601 0.820 1.751 1.00 89.31 122 SER A CA 1
ATOM 898 C C . SER A 1 122 ? -6.741 0.131 0.390 1.00 89.31 122 SER A C 1
ATOM 900 O O . SER A 1 122 ? -6.528 -1.074 0.246 1.00 89.31 122 SER A O 1
ATOM 902 N N . ALA A 1 123 ? -7.052 0.915 -0.646 1.00 85.88 123 ALA A N 1
ATOM 903 C CA . ALA A 1 123 ? -6.959 0.433 -2.020 1.00 85.88 123 ALA A CA 1
ATOM 904 C C . ALA A 1 123 ? -5.502 0.055 -2.365 1.00 85.88 123 ALA A C 1
ATOM 906 O O . ALA A 1 123 ? -4.582 0.797 -1.995 1.00 85.88 123 ALA A O 1
ATOM 907 N N . PRO A 1 124 ? -5.271 -1.043 -3.105 1.00 88.62 124 PRO A N 1
ATOM 908 C CA . PRO A 1 124 ? -3.923 -1.467 -3.452 1.00 88.62 124 PRO A CA 1
ATOM 909 C C . PRO A 1 124 ? -3.228 -0.470 -4.394 1.00 88.62 124 PRO A C 1
ATOM 911 O O . PRO A 1 124 ? -3.859 0.305 -5.129 1.00 88.62 124 PRO A O 1
ATOM 914 N N . ARG A 1 125 ? -1.896 -0.489 -4.370 1.00 89.75 125 ARG A N 1
ATOM 915 C CA . ARG A 1 125 ? -1.009 0.274 -5.250 1.00 89.75 125 ARG A CA 1
ATOM 916 C C . ARG A 1 125 ? -0.036 -0.670 -5.928 1.00 89.75 125 ARG A C 1
ATOM 918 O O . ARG A 1 125 ? 0.656 -1.429 -5.265 1.00 89.75 125 ARG A O 1
ATOM 925 N N . THR A 1 126 ? 0.032 -0.609 -7.250 1.00 89.50 126 THR A N 1
ATOM 926 C CA . THR A 1 126 ? 0.922 -1.475 -8.021 1.00 89.50 126 THR A CA 1
ATOM 927 C C . THR A 1 126 ? 2.264 -0.784 -8.228 1.00 89.50 126 THR A C 1
ATOM 929 O O . THR A 1 126 ? 2.321 0.297 -8.816 1.00 89.50 126 THR A O 1
ATOM 932 N N . VAL A 1 127 ? 3.345 -1.415 -7.778 1.00 91.00 127 VAL A N 1
ATOM 933 C CA . VAL A 1 127 ? 4.722 -0.953 -7.983 1.00 91.00 127 VAL A CA 1
ATOM 934 C C . VAL A 1 127 ? 5.470 -1.980 -8.819 1.00 91.00 127 VAL A C 1
ATOM 936 O O . VAL A 1 127 ? 5.439 -3.168 -8.522 1.00 91.00 127 VAL A O 1
ATOM 939 N N . ILE A 1 128 ? 6.136 -1.524 -9.871 1.00 89.62 128 ILE A N 1
ATOM 940 C CA . ILE A 1 128 ? 6.959 -2.337 -10.757 1.00 89.62 128 ILE A CA 1
ATOM 941 C C . ILE A 1 128 ? 8.411 -1.957 -10.494 1.00 89.62 128 ILE A C 1
ATOM 943 O O . ILE A 1 128 ? 8.814 -0.814 -10.721 1.00 89.62 128 ILE A O 1
ATOM 947 N N . VAL A 1 129 ? 9.175 -2.917 -9.985 1.00 90.69 129 VAL A N 1
ATOM 948 C CA . VAL A 1 129 ? 10.619 -2.799 -9.806 1.00 90.69 129 VAL A CA 1
ATOM 949 C C . VAL A 1 129 ? 11.271 -3.292 -11.089 1.00 90.69 129 VAL A C 1
ATOM 951 O O . VAL A 1 129 ? 11.197 -4.479 -11.403 1.00 90.69 129 VAL A O 1
ATOM 954 N N . ASP A 1 130 ? 11.878 -2.369 -11.827 1.00 85.19 130 ASP A N 1
ATOM 955 C CA . ASP A 1 130 ? 12.553 -2.634 -13.096 1.00 85.19 130 ASP A CA 1
ATOM 956 C C . ASP A 1 130 ? 13.912 -1.927 -13.091 1.00 85.19 130 ASP A C 1
ATOM 958 O O . ASP A 1 130 ? 13.991 -0.694 -13.050 1.00 85.19 130 ASP A O 1
ATOM 962 N N . ARG A 1 131 ? 14.992 -2.714 -13.075 1.00 77.94 131 ARG A N 1
ATOM 963 C CA . ARG A 1 131 ? 16.374 -2.226 -13.139 1.00 77.94 131 ARG A CA 1
ATOM 964 C C . ARG A 1 131 ? 17.036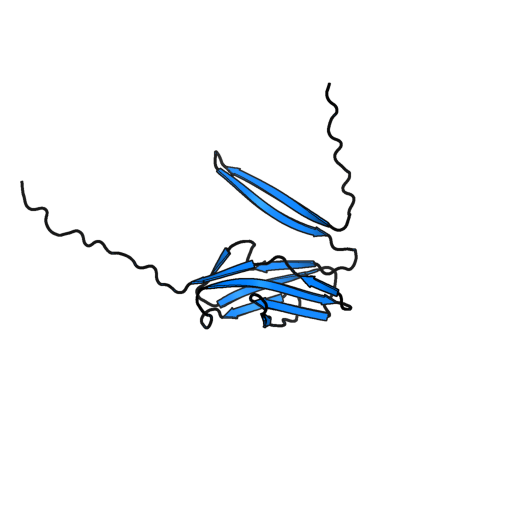 -2.628 -14.458 1.00 77.94 131 ARG A C 1
ATOM 966 O O . ARG A 1 131 ? 18.250 -2.454 -14.601 1.00 77.94 131 ARG A O 1
ATOM 973 N N . THR A 1 132 ? 16.262 -3.090 -15.442 1.00 71.50 132 THR A N 1
ATOM 974 C CA . THR A 1 132 ? 16.780 -3.397 -16.771 1.00 71.50 132 THR A CA 1
ATOM 975 C C . THR A 1 132 ? 17.160 -2.098 -17.481 1.00 71.50 132 THR A C 1
ATOM 977 O O . THR A 1 132 ? 16.369 -1.165 -17.635 1.00 71.50 132 THR A O 1
ATOM 980 N N . ALA A 1 133 ? 18.432 -1.983 -17.867 1.00 62.41 133 ALA A N 1
ATOM 981 C CA . ALA A 1 133 ? 18.879 -0.842 -18.651 1.00 62.41 133 ALA A CA 1
ATOM 982 C C . ALA A 1 133 ? 18.221 -0.904 -20.042 1.00 62.41 133 ALA A C 1
ATOM 984 O O . ALA A 1 133 ? 18.216 -1.977 -20.655 1.00 62.41 133 ALA A O 1
ATOM 985 N N . PRO A 1 134 ? 17.710 0.218 -20.583 1.00 56.06 134 PRO A N 1
ATOM 986 C CA . PRO A 1 134 ? 17.219 0.231 -21.950 1.00 56.06 134 PRO A CA 1
ATOM 987 C C . PRO A 1 134 ? 18.370 -0.144 -22.885 1.00 56.06 134 PRO A C 1
ATOM 989 O O . PRO A 1 134 ? 19.410 0.517 -22.915 1.00 56.06 134 PRO A O 1
ATOM 992 N N . THR A 1 135 ? 18.197 -1.220 -23.645 1.00 50.31 135 THR A N 1
ATOM 993 C CA . THR A 1 135 ? 19.171 -1.620 -24.658 1.00 50.31 135 THR A CA 1
ATOM 994 C C . THR A 1 135 ? 18.999 -0.686 -25.851 1.00 50.31 135 THR A C 1
ATOM 996 O O . THR A 1 135 ? 18.069 -0.828 -26.641 1.00 50.31 135 THR A O 1
ATOM 999 N N . VAL A 1 136 ? 19.866 0.321 -25.971 1.00 50.72 136 VAL A N 1
ATOM 1000 C CA . VAL A 1 136 ? 19.934 1.137 -27.188 1.00 50.72 136 VAL A CA 1
ATOM 1001 C C . VAL A 1 136 ? 20.558 0.269 -28.276 1.00 50.72 136 VAL A C 1
ATOM 1003 O O . VAL A 1 136 ? 21.765 0.041 -28.279 1.00 50.72 136 VAL A O 1
ATOM 1006 N N . ALA A 1 137 ? 19.738 -0.232 -29.199 1.00 51.78 137 ALA A N 1
ATOM 1007 C CA . ALA A 1 137 ? 20.237 -0.792 -30.445 1.00 51.78 137 ALA A CA 1
ATOM 1008 C C . ALA A 1 137 ? 20.740 0.368 -31.317 1.00 51.78 137 ALA A C 1
ATOM 1010 O O . ALA A 1 137 ? 19.960 1.048 -31.985 1.00 51.78 137 ALA A O 1
ATOM 1011 N N . SER A 1 138 ? 22.044 0.639 -31.282 1.00 43.31 138 SER A N 1
ATOM 1012 C CA . SER A 1 138 ? 22.679 1.475 -32.292 1.00 43.31 138 SER A CA 1
ATOM 1013 C C . SER A 1 138 ? 22.735 0.683 -33.594 1.00 43.31 138 SER A C 1
ATOM 1015 O O . SER A 1 138 ? 23.586 -0.183 -33.789 1.00 43.31 138 SER A O 1
ATOM 1017 N N . PHE A 1 139 ? 21.833 0.989 -34.522 1.00 47.12 139 PHE A N 1
ATOM 1018 C CA . PHE A 1 139 ? 22.116 0.704 -35.920 1.00 47.12 139 PHE A CA 1
ATOM 1019 C C . PHE A 1 139 ? 23.251 1.645 -36.320 1.00 47.12 139 PHE A C 1
ATOM 1021 O O . PHE A 1 139 ? 23.044 2.847 -36.488 1.00 47.12 139 PHE A O 1
ATOM 1028 N N . LEU A 1 140 ? 24.474 1.120 -36.415 1.00 53.47 140 LEU A N 1
ATOM 1029 C CA . LEU A 1 140 ? 25.496 1.793 -37.206 1.00 53.47 140 LEU A CA 1
ATOM 1030 C C . LEU A 1 140 ? 24.893 1.978 -38.608 1.00 53.47 140 LEU A C 1
ATOM 1032 O O . LEU A 1 140 ? 24.372 0.999 -39.151 1.00 53.47 140 LEU A O 1
ATOM 1036 N N . PRO A 1 141 ? 24.928 3.176 -39.218 1.00 56.81 141 PRO A N 1
ATOM 1037 C CA . PRO A 1 141 ? 24.723 3.241 -40.651 1.00 56.81 141 PRO A CA 1
ATOM 1038 C C . PRO A 1 141 ? 25.768 2.315 -41.272 1.00 56.81 141 PRO A C 1
ATOM 1040 O O . PRO A 1 141 ? 26.965 2.459 -41.007 1.00 56.81 141 PRO A O 1
ATOM 1043 N N . ALA A 1 142 ? 25.318 1.327 -42.044 1.00 54.31 142 ALA A N 1
ATOM 1044 C CA . ALA A 1 142 ? 26.224 0.595 -42.904 1.00 54.31 142 ALA A CA 1
ATOM 1045 C C . ALA A 1 142 ? 26.922 1.642 -43.780 1.00 54.31 142 ALA A C 1
ATOM 1047 O O . ALA A 1 142 ? 26.292 2.324 -44.590 1.00 54.31 142 ALA A O 1
ATOM 1048 N N . LYS A 1 143 ? 28.223 1.825 -43.557 1.00 53.97 143 LYS A N 1
ATOM 1049 C CA . LYS A 1 143 ? 29.101 2.426 -44.548 1.00 53.97 143 LYS A CA 1
ATOM 1050 C C . LYS A 1 143 ? 29.056 1.473 -45.732 1.00 53.97 143 LYS A C 1
ATOM 1052 O O . LYS A 1 143 ? 29.695 0.441 -45.636 1.00 53.97 143 LYS A O 1
ATOM 1057 N N . ASP A 1 144 ? 28.228 1.783 -46.728 1.00 53.56 144 ASP A N 1
ATOM 1058 C CA . ASP A 1 144 ? 28.414 1.461 -48.149 1.00 53.56 144 ASP A CA 1
ATOM 1059 C C . ASP A 1 144 ? 27.204 1.956 -48.960 1.00 53.56 144 ASP A C 1
ATOM 1061 O O . ASP A 1 144 ? 26.240 1.238 -49.208 1.00 53.56 144 ASP A O 1
ATOM 1065 N N . ALA A 1 145 ? 27.274 3.208 -49.411 1.00 46.06 145 ALA A N 1
ATOM 1066 C CA . ALA A 1 145 ? 26.622 3.618 -50.650 1.00 46.06 145 ALA A CA 1
ATOM 1067 C C . ALA A 1 145 ? 27.716 4.168 -51.569 1.00 46.06 145 ALA A C 1
ATOM 1069 O O . ALA A 1 145 ? 28.031 5.357 -51.579 1.00 46.06 145 ALA A O 1
ATOM 1070 N N . VAL A 1 146 ? 28.363 3.231 -52.258 1.00 56.75 146 VAL A N 1
ATOM 1071 C CA . VAL A 1 146 ? 29.220 3.473 -53.417 1.00 56.75 146 VAL A CA 1
ATOM 1072 C C . VAL A 1 146 ? 28.351 4.001 -54.576 1.00 56.75 146 VAL A C 1
ATOM 1074 O O . VAL A 1 146 ? 27.275 3.470 -54.830 1.00 56.75 146 VAL A O 1
ATOM 1077 N N . THR A 1 147 ? 28.841 5.070 -55.208 1.00 38.16 147 THR A N 1
ATOM 1078 C CA . THR A 1 147 ? 28.693 5.556 -56.600 1.00 38.16 147 THR A CA 1
ATOM 1079 C C . THR A 1 147 ? 27.481 5.154 -57.461 1.00 38.16 147 THR A C 1
ATOM 1081 O O . THR A 1 147 ? 27.350 3.984 -57.807 1.00 38.16 147 THR A O 1
ATOM 1084 N N . VAL A 1 148 ? 26.769 6.166 -57.994 1.00 45.38 148 VAL A N 1
ATOM 1085 C CA . VAL A 1 148 ? 26.530 6.388 -59.447 1.00 45.38 148 VAL A CA 1
ATOM 1086 C C . VAL A 1 148 ? 26.617 7.884 -59.733 1.00 45.38 148 VAL A C 1
ATOM 1088 O O . VAL A 1 148 ? 26.016 8.654 -58.952 1.00 45.38 148 VAL A O 1
#

Radius of gyration: 23.19 Å; chains: 1; bounding box: 73×28×78 Å

pLDDT: mean 72.13, std 20.69, range [33.44, 95.31]